Protein AF-A0A5B2YX41-F1 (afdb_monomer_lite)

Secondary structure (DSSP, 8-state):
-EEEEE-TTS-HHHHHHHHHHHHTT-HHHHHHHHH-SS--TT-EEEEE-SS-HHHHHHHHHHHHHH-TT---EEEE-SSSTTEEEEE-TT-GGGGT-EE-TTT--EESSHHHHHHHHHHHTT-

Structure (mmCIF, N/CA/C/O backbone):
data_AF-A0A5B2YX41-F1
#
_entry.id   AF-A0A5B2YX41-F1
#
loop_
_atom_site.group_PDB
_atom_site.id
_atom_site.type_symbol
_atom_site.label_atom_id
_atom_site.label_alt_id
_atom_site.label_comp_id
_atom_site.label_asym_id
_atom_site.label_entity_id
_atom_site.label_seq_id
_atom_site.pdbx_PDB_ins_code
_atom_site.Cartn_x
_atom_site.Cartn_y
_atom_site.Cartn_z
_atom_site.occupancy
_atom_site.B_iso_or_equiv
_atom_site.auth_seq_id
_atom_site.auth_comp_id
_atom_site.auth_asym_id
_atom_site.auth_atom_id
_atom_site.pdbx_PDB_model_num
ATOM 1 N N . MET A 1 1 ? -3.254 -4.143 19.714 1.00 89.75 1 MET A N 1
ATOM 2 C CA . MET A 1 1 ? -2.286 -4.744 18.775 1.00 89.75 1 MET A CA 1
ATOM 3 C C . MET A 1 1 ? -1.720 -3.627 17.928 1.00 89.75 1 MET A C 1
ATOM 5 O O . MET A 1 1 ? -2.478 -2.756 17.537 1.00 89.75 1 MET A O 1
ATOM 9 N N . ARG A 1 2 ? -0.416 -3.629 17.660 1.00 90.56 2 ARG A N 1
ATOM 10 C CA . ARG A 1 2 ? 0.189 -2.589 16.829 1.00 90.56 2 ARG A CA 1
ATOM 11 C C . ARG A 1 2 ? 0.219 -3.047 15.375 1.00 90.56 2 ARG A C 1
ATOM 13 O O . ARG A 1 2 ? 0.780 -4.102 15.095 1.00 90.56 2 ARG A O 1
ATOM 20 N N . VAL A 1 3 ? -0.388 -2.265 14.491 1.00 92.75 3 VAL A N 1
ATOM 21 C CA . VAL A 1 3 ? -0.413 -2.491 13.043 1.00 92.75 3 VAL A CA 1
ATOM 22 C C . VAL A 1 3 ? 0.547 -1.517 12.378 1.00 92.75 3 VAL A C 1
ATOM 24 O O . VAL A 1 3 ? 0.553 -0.331 12.715 1.00 92.75 3 VAL A O 1
ATOM 27 N N . ARG A 1 4 ? 1.362 -2.012 11.448 1.00 94.00 4 ARG A N 1
ATOM 28 C CA . ARG A 1 4 ? 2.245 -1.201 10.609 1.00 94.00 4 ARG A CA 1
ATOM 29 C C . ARG A 1 4 ? 1.593 -1.015 9.241 1.00 94.00 4 ARG A C 1
ATOM 31 O O . ARG A 1 4 ? 1.230 -1.986 8.586 1.00 94.00 4 ARG A O 1
ATOM 38 N N . VAL A 1 5 ? 1.469 0.233 8.811 1.00 93.94 5 VAL A N 1
ATOM 39 C CA . VAL A 1 5 ? 0.968 0.588 7.481 1.00 93.94 5 VAL A CA 1
ATOM 40 C C . VAL A 1 5 ? 2.087 1.308 6.747 1.00 93.94 5 VAL A C 1
ATOM 42 O O . VAL A 1 5 ? 2.485 2.407 7.137 1.00 93.94 5 VAL A O 1
ATOM 45 N N . ASP A 1 6 ? 2.638 0.652 5.733 1.00 93.31 6 ASP A N 1
ATOM 46 C CA . ASP A 1 6 ? 3.714 1.183 4.903 1.00 93.31 6 ASP A CA 1
ATOM 47 C C . ASP A 1 6 ? 3.121 1.828 3.649 1.00 93.31 6 ASP A C 1
ATOM 49 O O . ASP A 1 6 ? 2.597 1.130 2.784 1.00 93.31 6 ASP A O 1
ATOM 53 N N . LEU A 1 7 ? 3.165 3.156 3.563 1.00 92.56 7 LEU A N 1
ATOM 54 C CA . LEU A 1 7 ? 2.640 3.915 2.426 1.00 92.56 7 LEU A CA 1
ATOM 55 C C . LEU A 1 7 ? 3.763 4.475 1.546 1.00 92.56 7 LEU A C 1
ATOM 57 O O . LEU A 1 7 ? 3.538 5.415 0.791 1.00 92.56 7 LEU A O 1
ATOM 61 N N . SER A 1 8 ? 4.968 3.900 1.616 1.00 89.81 8 SER A N 1
ATOM 62 C CA . SER A 1 8 ? 6.122 4.342 0.815 1.00 89.81 8 SER A CA 1
ATOM 63 C C . SER A 1 8 ? 5.902 4.217 -0.699 1.00 89.81 8 SER A C 1
ATOM 65 O O . SER A 1 8 ? 6.583 4.886 -1.470 1.00 89.81 8 SER A O 1
ATOM 67 N N . TYR A 1 9 ? 4.958 3.371 -1.120 1.00 87.56 9 TYR A N 1
ATOM 68 C CA . TYR A 1 9 ? 4.594 3.116 -2.521 1.00 87.56 9 TYR A CA 1
ATOM 69 C C . TYR A 1 9 ? 3.381 3.931 -3.000 1.00 87.56 9 TYR A C 1
ATOM 71 O O . TYR A 1 9 ? 2.924 3.773 -4.133 1.00 87.56 9 TYR A O 1
ATOM 79 N N . VAL A 1 10 ? 2.837 4.783 -2.129 1.00 89.50 10 VAL A N 1
ATOM 80 C CA . VAL A 1 10 ? 1.640 5.587 -2.389 1.00 89.50 10 VAL A CA 1
ATOM 81 C C . VAL A 1 10 ? 2.053 7.011 -2.719 1.00 89.50 10 VAL A C 1
ATOM 83 O O . VAL A 1 10 ? 2.936 7.583 -2.075 1.00 89.50 10 VAL A O 1
ATOM 86 N N . ASP A 1 11 ? 1.382 7.614 -3.699 1.00 88.50 11 ASP A N 1
ATOM 87 C CA . ASP A 1 11 ? 1.633 9.008 -4.043 1.00 88.50 11 ASP A CA 1
ATOM 88 C C . ASP A 1 11 ? 1.320 9.913 -2.841 1.00 88.50 11 ASP A C 1
ATOM 90 O O . ASP A 1 11 ? 0.301 9.761 -2.169 1.00 88.50 11 ASP A O 1
ATOM 94 N N . TYR A 1 12 ? 2.179 10.900 -2.572 1.00 86.06 12 TYR A N 1
ATOM 95 C CA . TYR A 1 12 ? 2.086 11.741 -1.367 1.00 86.06 12 TYR A CA 1
ATOM 96 C C . TYR A 1 12 ? 0.700 12.379 -1.156 1.00 86.06 12 TYR A C 1
ATOM 98 O O . TYR A 1 12 ? 0.219 12.482 -0.027 1.00 86.06 12 TYR A O 1
ATOM 106 N N . ASN A 1 13 ? 0.047 12.802 -2.243 1.00 86.50 13 ASN A N 1
ATOM 107 C CA . ASN A 1 13 ? -1.294 13.390 -2.188 1.00 86.50 13 ASN A CA 1
ATOM 108 C C . ASN A 1 13 ? -2.354 12.357 -1.772 1.00 86.50 13 ASN A C 1
ATOM 110 O O . ASN A 1 13 ? -3.246 12.673 -0.983 1.00 86.50 13 ASN A O 1
ATOM 114 N N . ASP A 1 14 ? -2.213 11.123 -2.249 1.00 90.81 14 ASP A N 1
ATOM 115 C CA . ASP A 1 14 ? -3.142 10.030 -1.976 1.00 90.81 14 ASP A CA 1
ATOM 116 C C . ASP A 1 14 ? -2.961 9.495 -0.553 1.00 90.81 14 ASP A C 1
ATOM 118 O O . ASP A 1 14 ? -3.934 9.071 0.067 1.00 90.81 14 ASP A O 1
ATOM 122 N N . VAL A 1 15 ? -1.754 9.599 0.023 1.00 91.19 15 VAL A N 1
ATOM 123 C CA . VAL A 1 15 ? -1.520 9.294 1.446 1.00 91.19 15 VAL A CA 1
ATOM 124 C C . VAL A 1 15 ? -2.412 10.152 2.336 1.00 91.19 15 VAL A C 1
ATOM 126 O O . VAL A 1 15 ? -3.059 9.635 3.247 1.00 91.19 15 VAL A O 1
ATOM 129 N N . PHE A 1 16 ? -2.467 11.463 2.087 1.00 87.75 16 PHE A N 1
ATOM 130 C CA . PHE A 1 16 ? -3.288 12.354 2.905 1.00 87.75 16 PHE A CA 1
ATOM 131 C C . PHE A 1 16 ? -4.776 12.023 2.765 1.00 87.75 16 PHE A C 1
ATOM 133 O O . PHE A 1 16 ? -5.490 11.946 3.766 1.00 87.75 16 PHE A O 1
ATOM 140 N N . GLN A 1 17 ? -5.228 11.779 1.534 1.00 89.56 17 GLN A N 1
ATOM 141 C CA . GLN A 1 17 ? -6.608 11.393 1.272 1.00 89.56 17 GLN A CA 1
ATOM 142 C C . GLN A 1 17 ? -6.971 10.073 1.963 1.00 89.56 17 GLN A C 1
ATOM 144 O O . GLN A 1 17 ? -7.990 10.003 2.646 1.00 89.56 17 GLN A O 1
ATOM 149 N N . PHE A 1 18 ? -6.115 9.056 1.854 1.00 91.88 18 PHE A N 1
ATOM 150 C CA . PHE A 1 18 ? -6.297 7.773 2.524 1.00 91.88 18 PHE A CA 1
ATOM 151 C C . PHE A 1 18 ? -6.428 7.935 4.041 1.00 91.88 18 PHE A C 1
ATOM 153 O O . PHE A 1 18 ? -7.356 7.390 4.637 1.00 91.88 18 PHE A O 1
ATOM 160 N N . LEU A 1 19 ? -5.545 8.715 4.672 1.00 90.25 19 LEU A N 1
ATOM 161 C CA . LEU A 1 19 ? -5.587 8.924 6.120 1.00 90.25 19 LEU A CA 1
ATOM 162 C C . LEU A 1 19 ? -6.842 9.701 6.562 1.00 90.25 19 LEU A C 1
ATOM 164 O O . LEU A 1 19 ? -7.421 9.371 7.598 1.00 90.25 19 LEU A O 1
ATOM 168 N N . GLU A 1 20 ? -7.303 10.698 5.799 1.00 87.88 20 GLU A N 1
ATOM 169 C CA . GLU A 1 20 ? -8.574 11.384 6.092 1.00 87.88 20 GLU A CA 1
ATOM 170 C C . GLU A 1 20 ? -9.786 10.454 5.920 1.00 87.88 20 GLU A C 1
ATOM 172 O O . GLU A 1 20 ? -10.689 10.473 6.758 1.00 87.88 20 GLU A O 1
ATOM 177 N N . SER A 1 21 ? -9.792 9.584 4.907 1.00 88.69 21 SER A N 1
ATOM 178 C CA . SER A 1 21 ? -10.838 8.566 4.741 1.00 88.69 21 SER A CA 1
ATOM 179 C C . SER A 1 21 ? -10.823 7.557 5.898 1.00 88.69 21 SER A C 1
ATOM 181 O O . SER A 1 21 ? -11.871 7.229 6.458 1.00 88.69 21 SER A O 1
ATOM 183 N N . LEU A 1 22 ? -9.633 7.142 6.346 1.00 88.06 22 LEU A N 1
ATOM 184 C CA . LEU A 1 22 ? -9.448 6.193 7.445 1.00 88.06 22 LEU A CA 1
ATOM 185 C C . LEU A 1 22 ? -9.853 6.780 8.808 1.00 88.06 22 LEU A C 1
ATOM 187 O O . LEU A 1 22 ? -10.397 6.077 9.656 1.00 88.06 22 LEU A O 1
ATOM 191 N N . LYS A 1 23 ? -9.672 8.086 9.025 1.00 85.31 23 LYS A N 1
ATOM 192 C CA . LYS A 1 23 ? -10.078 8.791 10.257 1.00 85.31 23 LYS A CA 1
ATOM 193 C C . LYS A 1 23 ? -11.554 8.627 10.611 1.00 85.31 23 LYS A C 1
ATOM 195 O O . LYS A 1 23 ? -11.898 8.682 11.792 1.00 85.31 23 LYS A O 1
ATOM 200 N N 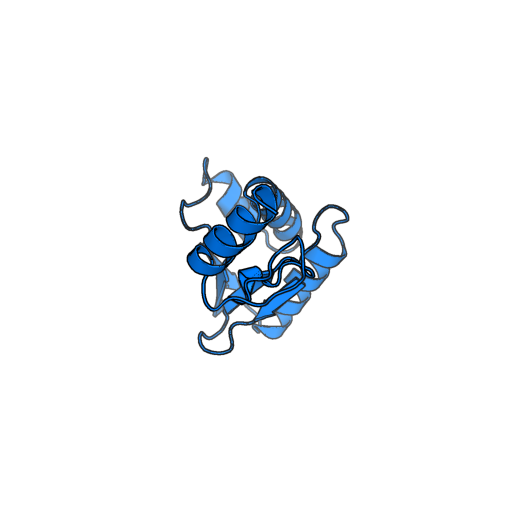. HIS A 1 24 ? -12.424 8.429 9.622 1.00 77.44 24 HIS A N 1
ATOM 201 C CA . HIS A 1 24 ? -13.840 8.159 9.871 1.00 77.44 24 HIS A CA 1
ATOM 202 C C . HIS A 1 24 ? -14.074 6.830 10.593 1.00 77.44 24 HIS A C 1
ATOM 204 O O . HIS A 1 24 ? -15.002 6.732 11.395 1.00 77.44 24 HIS A O 1
ATOM 210 N N . GLU A 1 25 ? -13.235 5.831 10.328 1.00 77.75 25 GLU A N 1
ATOM 211 C CA . GLU A 1 25 ? -13.306 4.515 10.964 1.00 77.75 25 GLU A CA 1
ATOM 212 C C . GLU A 1 25 ? -12.376 4.420 12.189 1.00 77.75 25 GLU A C 1
ATOM 214 O O . GLU A 1 25 ? -12.652 3.658 13.114 1.00 77.75 25 GLU A O 1
ATOM 219 N N . PHE A 1 26 ? -11.332 5.257 12.249 1.00 82.56 26 PHE A N 1
ATOM 220 C CA . PHE A 1 26 ? -10.291 5.232 13.277 1.00 82.56 26 PHE A CA 1
ATOM 221 C C . PHE A 1 26 ? -9.992 6.647 13.816 1.00 82.56 26 PHE A C 1
ATOM 223 O O . PHE A 1 26 ? -9.134 7.354 13.279 1.00 82.56 26 PHE A O 1
ATOM 230 N N . PRO A 1 27 ? -10.644 7.085 14.910 1.00 78.25 27 PRO A N 1
ATOM 231 C CA . PRO A 1 27 ? -10.487 8.442 15.454 1.00 78.25 27 PRO A CA 1
ATOM 232 C C . PRO A 1 27 ? -9.040 8.835 15.801 1.00 78.25 27 PRO A C 1
ATOM 234 O O . PRO A 1 27 ? -8.659 10.000 15.678 1.00 78.25 27 PRO A O 1
ATOM 237 N N . GLU A 1 28 ? -8.219 7.859 16.188 1.00 76.38 28 GLU A N 1
ATOM 238 C CA . GLU A 1 28 ? -6.783 8.002 16.458 1.00 76.38 28 GLU A CA 1
ATOM 239 C C . GLU A 1 28 ? -5.969 8.488 15.247 1.00 76.38 28 GLU A C 1
ATOM 241 O O . GLU A 1 28 ? -5.018 9.254 15.415 1.00 76.38 28 GLU A O 1
ATOM 246 N N . VAL A 1 29 ? -6.386 8.142 14.022 1.00 79.25 29 VAL A N 1
ATOM 247 C CA . VAL A 1 29 ? -5.802 8.684 12.782 1.00 79.25 29 VAL A CA 1
ATOM 248 C C . VAL A 1 29 ? -6.053 10.189 12.709 1.00 79.25 29 VAL A C 1
ATOM 250 O O . VAL A 1 29 ? -5.158 10.962 12.375 1.00 79.25 29 VAL A O 1
ATOM 253 N N . GLY A 1 30 ? -7.251 10.634 13.094 1.00 75.31 30 GLY A N 1
ATOM 254 C CA . GLY A 1 30 ? -7.585 12.054 13.154 1.00 75.31 30 GLY A CA 1
ATOM 255 C C . GLY A 1 30 ? -6.743 12.817 14.169 1.00 75.31 30 GLY A C 1
ATOM 256 O O . GLY A 1 30 ? -6.294 13.927 13.890 1.00 75.31 30 GLY A O 1
ATOM 257 N N . GLU A 1 31 ? -6.481 12.228 15.335 1.00 76.25 31 GLU A N 1
ATOM 258 C CA . GLU A 1 31 ? -5.571 12.829 16.312 1.00 76.25 31 GLU A CA 1
ATOM 259 C C . GLU A 1 31 ? -4.131 12.907 15.802 1.00 76.25 31 GLU A C 1
ATOM 261 O O . GLU A 1 31 ? -3.438 13.885 16.093 1.00 76.25 31 GLU A O 1
ATOM 266 N N . TYR A 1 32 ? -3.680 11.901 15.052 1.00 74.38 32 TYR A N 1
ATOM 267 C CA . TYR A 1 32 ? -2.371 11.903 14.411 1.00 74.3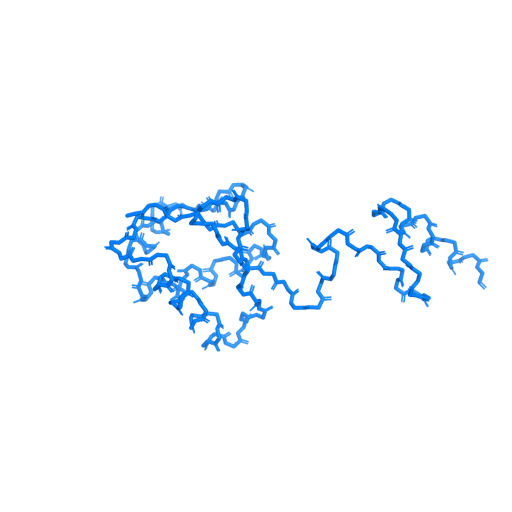8 32 TYR A CA 1
ATOM 268 C C . TYR A 1 32 ? -2.261 13.028 13.370 1.00 74.38 32 TYR A C 1
ATOM 270 O O . TYR A 1 32 ? -1.351 13.854 13.4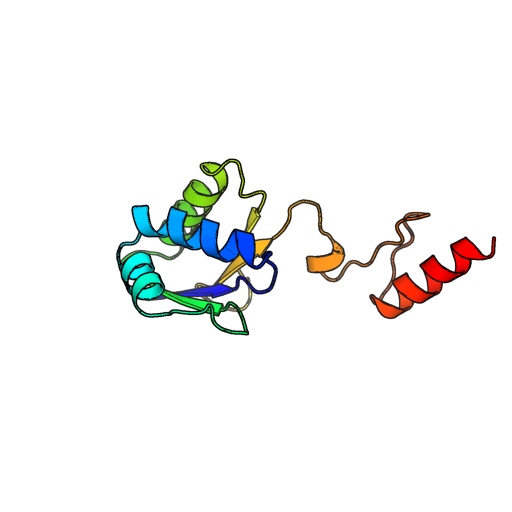68 1.00 74.38 32 TYR A O 1
ATOM 278 N N . LEU A 1 33 ? -3.223 13.120 12.443 1.00 77.31 33 LEU A N 1
ATOM 279 C CA . LEU A 1 33 ? -3.267 14.150 11.397 1.00 77.31 33 LEU A CA 1
ATOM 280 C C . LEU A 1 33 ? -3.341 15.568 11.979 1.00 77.31 33 LEU A C 1
ATOM 282 O O . LEU A 1 33 ? -2.704 16.485 11.476 1.00 77.31 33 LEU A O 1
ATOM 286 N N . ASN A 1 34 ? -4.060 15.751 13.089 1.00 75.69 34 ASN A N 1
ATOM 287 C CA . ASN A 1 34 ? -4.146 17.050 13.760 1.00 75.69 34 ASN A CA 1
ATOM 288 C C . ASN A 1 34 ? -2.840 17.453 14.469 1.00 75.69 34 ASN A C 1
ATOM 290 O O . ASN A 1 34 ? -2.561 18.644 14.626 1.00 75.69 34 ASN A O 1
ATOM 294 N N . ARG A 1 35 ? -2.053 16.480 14.949 1.00 76.19 35 ARG A N 1
ATOM 295 C CA . ARG A 1 35 ? -0.785 16.727 15.658 1.00 76.19 35 ARG A CA 1
ATOM 296 C C . ARG A 1 35 ? 0.391 16.914 14.703 1.00 76.19 35 ARG A C 1
ATOM 298 O O . ARG A 1 35 ? 1.305 17.682 15.008 1.00 76.19 35 ARG A O 1
ATOM 305 N N . GLN A 1 36 ? 0.388 16.211 13.577 1.00 69.19 36 GLN A N 1
ATOM 306 C CA . GLN A 1 36 ? 1.462 16.240 12.592 1.00 69.19 36 GLN A CA 1
ATOM 307 C C . GLN A 1 36 ? 1.150 17.273 11.508 1.00 69.19 36 GLN A C 1
ATOM 309 O O . GLN A 1 36 ? 0.267 17.081 10.685 1.00 69.19 36 GLN A O 1
ATOM 314 N N . LYS A 1 37 ? 1.906 18.379 11.483 1.00 66.75 37 LYS A N 1
ATOM 315 C CA . LYS A 1 37 ? 1.785 19.377 10.403 1.00 66.75 37 LYS A CA 1
ATOM 316 C C . LYS A 1 37 ? 2.255 18.850 9.044 1.00 66.75 37 LYS A C 1
ATOM 318 O O . LYS A 1 37 ? 1.831 19.387 8.030 1.00 66.75 37 LYS A O 1
ATOM 323 N N . ASN A 1 38 ? 3.131 17.845 9.048 1.00 74.94 38 ASN A N 1
ATOM 324 C CA . ASN A 1 38 ? 3.733 17.230 7.870 1.00 74.94 38 ASN A CA 1
ATOM 325 C C . ASN A 1 38 ? 3.701 15.707 8.028 1.00 74.94 38 ASN A C 1
ATOM 327 O O . ASN A 1 38 ? 3.841 15.216 9.147 1.00 74.94 38 ASN A O 1
ATOM 331 N N . LEU A 1 39 ? 3.578 14.981 6.918 1.00 79.62 39 LEU A N 1
ATOM 332 C CA . LEU A 1 39 ? 3.745 13.527 6.893 1.00 79.62 39 LEU A CA 1
ATOM 333 C C . LEU A 1 39 ? 5.213 13.132 7.171 1.00 79.62 39 LEU A C 1
ATOM 335 O O . LEU A 1 39 ? 6.123 13.910 6.864 1.00 79.62 39 LEU A O 1
ATOM 339 N N . PRO A 1 40 ? 5.462 11.941 7.745 1.00 79.56 40 PRO A N 1
ATOM 340 C CA . PRO A 1 40 ? 6.808 11.430 7.967 1.00 79.56 40 PRO A CA 1
ATOM 341 C C . PRO A 1 40 ? 7.501 11.158 6.628 1.00 79.56 40 PRO A C 1
ATOM 343 O O . PRO A 1 40 ? 6.859 10.722 5.677 1.00 79.56 40 PRO A O 1
ATOM 346 N N . GLU A 1 41 ? 8.819 11.368 6.561 1.00 80.00 41 GLU A N 1
ATOM 347 C CA . GLU A 1 41 ? 9.594 11.211 5.316 1.00 80.00 41 GLU A CA 1
ATOM 348 C C . GLU A 1 41 ? 9.500 9.803 4.719 1.00 80.00 41 GLU A C 1
ATOM 350 O O . GLU A 1 41 ? 9.495 9.648 3.504 1.00 80.00 41 GLU A O 1
ATOM 355 N N . ASN A 1 42 ? 9.405 8.778 5.568 1.00 84.44 42 ASN A N 1
ATOM 356 C CA . ASN A 1 42 ? 9.320 7.386 5.142 1.00 84.44 42 ASN A CA 1
ATOM 357 C C . ASN A 1 42 ? 7.883 6.882 4.957 1.00 84.44 42 ASN A C 1
ATOM 359 O O . ASN A 1 42 ? 7.723 5.708 4.671 1.00 84.44 42 ASN A 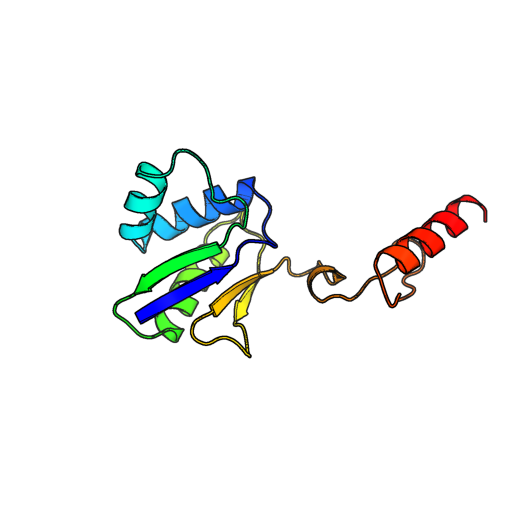O 1
ATOM 363 N N . LEU A 1 43 ? 6.854 7.711 5.183 1.00 90.69 43 LEU A N 1
ATOM 364 C CA . LEU A 1 43 ? 5.439 7.342 5.008 1.00 90.69 43 LEU A CA 1
ATOM 365 C C . LEU A 1 43 ? 5.028 6.022 5.702 1.00 90.69 43 LEU A C 1
ATOM 367 O O . LEU A 1 43 ? 4.103 5.336 5.269 1.00 90.69 43 LEU A O 1
ATOM 371 N N . VAL A 1 44 ? 5.686 5.676 6.815 1.00 91.12 44 VAL A N 1
ATOM 372 C CA . VAL A 1 44 ? 5.344 4.508 7.639 1.00 91.12 44 VAL A CA 1
ATOM 373 C C . VAL A 1 44 ? 4.554 4.954 8.864 1.00 91.12 44 VAL A C 1
ATOM 375 O O . VAL A 1 44 ? 5.028 5.759 9.672 1.00 91.12 44 VAL A O 1
ATOM 378 N N . PHE A 1 45 ? 3.378 4.361 9.047 1.00 89.94 45 PHE A N 1
ATOM 379 C CA . PHE A 1 45 ? 2.457 4.665 10.137 1.00 89.94 45 PHE A CA 1
ATOM 380 C C . PHE A 1 45 ? 2.264 3.454 11.043 1.00 89.94 45 PHE A C 1
ATOM 382 O O . PHE A 1 45 ? 2.357 2.301 10.617 1.00 89.94 45 PHE A O 1
ATOM 389 N N . TYR A 1 46 ? 1.992 3.729 12.316 1.00 89.12 46 TYR A N 1
ATOM 390 C CA . TYR A 1 46 ? 1.704 2.709 13.313 1.00 89.12 46 TYR A CA 1
ATOM 391 C C . TYR A 1 46 ? 0.388 3.027 14.008 1.00 89.12 46 TYR A C 1
ATOM 393 O O . TYR A 1 46 ? 0.233 4.130 14.533 1.00 89.12 46 TYR A O 1
ATOM 401 N N . PHE A 1 47 ? -0.508 2.046 14.049 1.00 87.12 47 PHE A N 1
ATOM 402 C CA . PHE A 1 47 ? -1.832 2.167 14.655 1.00 87.12 47 PHE A CA 1
ATOM 403 C C . PHE A 1 47 ? -1.993 1.156 15.785 1.00 87.12 47 PHE A C 1
ATOM 405 O O . PHE A 1 47 ? -1.633 -0.013 15.631 1.00 87.12 47 PHE A O 1
ATOM 412 N N . ASP A 1 48 ? -2.521 1.605 16.921 1.00 87.12 48 ASP A N 1
ATOM 413 C CA . ASP A 1 48 ? -2.837 0.738 18.051 1.00 87.12 48 ASP A CA 1
ATOM 414 C C . ASP A 1 48 ? -4.293 0.280 17.936 1.00 87.12 48 ASP A C 1
ATOM 416 O O . ASP A 1 48 ? -5.217 0.932 18.402 1.00 87.12 48 ASP A O 1
ATOM 420 N N . PHE A 1 49 ? -4.497 -0.888 17.336 1.00 86.19 49 PHE A N 1
ATOM 421 C CA . PHE A 1 49 ? -5.819 -1.435 17.074 1.00 86.19 49 PHE A CA 1
ATOM 422 C C . PHE A 1 49 ? -6.239 -2.473 18.119 1.00 86.19 49 PHE A C 1
ATOM 424 O O . PHE A 1 49 ? -5.482 -3.389 18.447 1.00 86.19 49 PHE A O 1
ATOM 431 N N . ASN A 1 50 ? -7.452 -2.354 18.659 1.00 87.44 50 ASN A N 1
ATOM 432 C CA . ASN A 1 50 ? -7.927 -3.205 19.760 1.00 87.44 50 ASN A CA 1
ATOM 433 C C . ASN A 1 50 ? -8.548 -4.543 19.321 1.00 87.44 50 ASN A C 1
ATOM 435 O O . ASN A 1 50 ? -8.928 -5.334 20.182 1.00 87.44 50 ASN A O 1
ATOM 439 N N . ASP A 1 51 ? -8.618 -4.809 18.018 1.00 89.38 51 ASP A N 1
ATOM 440 C CA . ASP A 1 51 ? -9.135 -6.058 17.449 1.00 89.38 51 ASP A CA 1
ATOM 441 C C . ASP A 1 51 ? -8.038 -6.798 16.652 1.00 89.38 51 ASP A C 1
ATOM 443 O O . ASP A 1 51 ? -6.848 -6.473 16.730 1.00 89.38 51 ASP A O 1
ATOM 447 N N . SER A 1 52 ? -8.423 -7.835 15.914 1.00 92.44 52 SER A N 1
ATOM 448 C CA . SER A 1 52 ? -7.543 -8.650 15.086 1.00 92.44 52 SER A CA 1
ATOM 449 C C . SER A 1 52 ? -7.046 -7.910 13.842 1.00 92.44 52 SER A C 1
ATOM 451 O O . SER A 1 52 ? -7.701 -7.014 13.309 1.00 92.44 52 SER A O 1
ATOM 453 N N . PHE A 1 53 ? -5.893 -8.339 13.327 1.00 93.50 53 PHE A N 1
ATOM 454 C CA . PHE A 1 53 ? -5.332 -7.788 12.094 1.00 93.50 53 PHE A CA 1
ATOM 455 C C . PHE A 1 53 ? -6.257 -7.978 10.887 1.00 93.50 53 PHE A C 1
ATOM 457 O O . PHE A 1 53 ? -6.366 -7.079 10.064 1.00 93.50 53 PHE A O 1
ATOM 464 N N . SER A 1 54 ? -6.982 -9.099 10.817 1.00 93.69 54 SER A N 1
ATOM 465 C CA . SER A 1 54 ? -7.944 -9.346 9.736 1.00 93.69 54 SER A CA 1
ATOM 466 C C . SER A 1 54 ? -9.098 -8.342 9.745 1.00 93.69 54 SER A C 1
ATOM 468 O O . SER A 1 54 ? -9.537 -7.916 8.680 1.00 93.69 54 SER A O 1
ATOM 470 N N . GLU A 1 55 ? -9.575 -7.922 10.921 1.00 93.44 55 GLU A N 1
ATOM 471 C CA . GLU A 1 55 ? -10.578 -6.854 10.997 1.00 93.44 55 GLU A CA 1
ATOM 472 C C . GLU A 1 55 ? -9.988 -5.509 10.559 1.00 93.44 55 GLU A C 1
ATOM 474 O O . GLU A 1 55 ? -10.614 -4.802 9.771 1.00 93.44 55 GLU A O 1
ATOM 479 N N . PHE A 1 56 ? -8.753 -5.188 10.962 1.00 92.56 56 PHE A N 1
ATOM 480 C CA . PHE A 1 56 ? -8.072 -3.981 10.479 1.00 92.56 56 PHE A CA 1
ATOM 481 C C . PHE A 1 56 ? -7.928 -3.978 8.950 1.00 92.56 56 PHE A C 1
ATOM 483 O O . PHE A 1 56 ? -8.268 -2.997 8.292 1.00 92.56 56 PHE A O 1
ATOM 490 N N . GLU A 1 57 ? -7.478 -5.092 8.370 1.00 95.12 57 GLU A N 1
ATOM 491 C CA . GLU A 1 57 ? -7.350 -5.262 6.923 1.00 95.12 57 GLU A CA 1
ATOM 492 C C . GLU A 1 57 ? -8.693 -5.039 6.212 1.00 95.12 57 GLU A C 1
ATOM 494 O O . GLU A 1 57 ? -8.747 -4.321 5.214 1.00 95.12 57 GLU A O 1
ATOM 499 N N . LYS A 1 58 ? -9.796 -5.594 6.738 1.00 94.44 58 LYS A N 1
ATOM 500 C CA . LYS A 1 58 ? -11.144 -5.386 6.180 1.00 94.44 58 LYS A CA 1
ATOM 501 C C . LYS A 1 58 ? -11.553 -3.917 6.185 1.00 94.44 58 LYS A C 1
ATOM 503 O O . LYS A 1 58 ? -12.117 -3.451 5.196 1.00 94.44 58 LYS A O 1
ATOM 508 N N . HIS A 1 59 ? -11.275 -3.197 7.269 1.00 92.75 59 HIS A N 1
ATOM 509 C CA . HIS A 1 59 ? -11.557 -1.766 7.367 1.00 92.75 59 HIS A CA 1
ATOM 510 C C . HIS A 1 59 ? -10.757 -0.951 6.346 1.00 92.75 59 HIS A C 1
ATOM 512 O O . HIS A 1 59 ? -11.316 -0.105 5.645 1.00 92.75 59 HIS A O 1
ATOM 518 N N . VAL A 1 60 ? -9.464 -1.251 6.196 1.00 94.19 60 VAL A N 1
ATOM 519 C CA . VAL A 1 60 ? -8.605 -0.592 5.203 1.00 94.19 60 VAL A CA 1
ATOM 520 C C . VAL A 1 60 ? -9.090 -0.886 3.785 1.00 94.19 60 VAL A C 1
ATOM 522 O O . VAL A 1 60 ? -9.284 0.052 3.017 1.00 94.19 60 VAL A O 1
ATOM 525 N N . ARG A 1 61 ? -9.373 -2.154 3.451 1.00 95.38 61 ARG A N 1
ATOM 526 C CA . ARG A 1 61 ? -9.924 -2.545 2.139 1.00 95.38 61 ARG A CA 1
ATOM 527 C C . ARG A 1 61 ? -11.207 -1.793 1.828 1.00 95.38 61 ARG A C 1
ATOM 529 O O . ARG A 1 61 ? -11.304 -1.142 0.799 1.00 95.38 61 ARG A O 1
ATOM 536 N N . LYS A 1 62 ? -12.154 -1.800 2.764 1.00 93.81 62 LYS A N 1
ATOM 537 C CA . LYS A 1 62 ? -13.415 -1.072 2.621 1.00 93.81 62 LYS A CA 1
ATOM 538 C C . LYS A 1 62 ? -13.196 0.429 2.412 1.00 93.81 62 LYS A C 1
ATOM 540 O O . LYS A 1 62 ? -13.898 1.024 1.601 1.00 93.81 62 LYS A O 1
ATOM 545 N N . THR A 1 63 ? -12.251 1.032 3.134 1.00 92.25 63 THR A N 1
ATOM 546 C CA . THR A 1 63 ? -11.910 2.456 2.998 1.00 92.25 63 THR A CA 1
ATOM 547 C C . THR A 1 63 ? -11.419 2.756 1.584 1.00 92.25 63 THR A C 1
ATOM 549 O O . THR A 1 63 ? -11.975 3.638 0.933 1.00 92.25 63 THR A O 1
ATOM 552 N N . VAL A 1 64 ? -10.451 1.978 1.093 1.00 92.81 64 VAL A N 1
ATOM 553 C CA . VAL A 1 64 ? -9.893 2.116 -0.259 1.00 92.81 64 VAL A CA 1
ATOM 554 C C . VAL A 1 64 ? -10.969 1.887 -1.325 1.00 92.81 64 VAL A C 1
ATOM 556 O O . VAL A 1 64 ? -11.180 2.757 -2.161 1.00 92.81 64 VAL A O 1
ATOM 559 N N . ASP A 1 65 ? -11.740 0.801 -1.229 1.00 91.94 65 ASP A N 1
ATOM 560 C CA . ASP A 1 65 ? -12.800 0.460 -2.192 1.00 91.94 65 ASP A CA 1
ATOM 561 C C . ASP A 1 65 ? -13.936 1.500 -2.237 1.00 91.94 65 ASP A C 1
ATOM 563 O O . ASP A 1 65 ? -14.623 1.660 -3.250 1.00 91.94 65 ASP A O 1
ATOM 567 N N . SER A 1 66 ? -14.190 2.187 -1.118 1.00 90.38 66 SER A N 1
ATOM 568 C CA . SER A 1 66 ? -15.255 3.189 -1.015 1.00 90.38 66 SER A CA 1
ATOM 569 C C . SER A 1 66 ? -14.869 4.557 -1.579 1.00 90.38 66 SER A C 1
ATOM 571 O O . SER A 1 66 ? -15.753 5.340 -1.947 1.00 90.38 66 SER A O 1
ATOM 573 N N . ASP A 1 67 ? -13.570 4.848 -1.658 1.00 88.81 67 ASP A N 1
ATOM 574 C CA . ASP A 1 67 ? -13.050 6.129 -2.110 1.00 88.81 67 ASP A CA 1
ATOM 575 C C . ASP A 1 67 ? -12.688 6.070 -3.597 1.00 88.81 67 ASP A C 1
ATOM 577 O O . ASP A 1 67 ? -11.703 5.470 -4.014 1.00 88.81 67 ASP A O 1
ATOM 581 N N . LYS A 1 68 ? -13.482 6.759 -4.419 1.00 86.31 68 LYS A N 1
ATOM 582 C CA . LYS A 1 68 ? -13.326 6.741 -5.879 1.00 86.31 68 LYS A CA 1
ATOM 583 C C . LYS A 1 68 ? -12.016 7.334 -6.388 1.00 86.31 68 LYS A C 1
ATOM 585 O O . LYS A 1 68 ? -11.735 7.116 -7.562 1.00 86.31 68 LYS A O 1
ATOM 590 N N . ASN A 1 69 ? -11.276 8.099 -5.581 1.00 87.06 69 ASN A N 1
ATOM 591 C CA . ASN A 1 69 ? -9.977 8.623 -6.015 1.00 87.06 69 ASN A CA 1
ATOM 592 C C . ASN A 1 69 ? -8.799 7.780 -5.504 1.00 87.06 69 ASN A C 1
ATOM 594 O O . ASN A 1 69 ? -7.666 8.064 -5.872 1.00 87.06 69 ASN A O 1
ATOM 598 N N . LEU A 1 70 ? -9.043 6.749 -4.687 1.00 89.00 70 LEU A N 1
ATOM 599 C CA . LEU A 1 70 ? -8.008 5.806 -4.273 1.00 89.00 70 LEU A CA 1
ATOM 600 C C . LEU A 1 70 ? -8.037 4.591 -5.203 1.00 89.00 70 LEU A C 1
ATOM 602 O O . LEU A 1 70 ? -8.927 3.749 -5.141 1.00 89.00 70 LEU A O 1
ATOM 606 N N . HIS A 1 71 ? -7.042 4.500 -6.081 1.00 90.06 71 HIS A N 1
ATOM 607 C CA . HIS A 1 71 ? -6.878 3.388 -7.018 1.00 90.06 71 HIS A CA 1
ATOM 608 C C . HIS A 1 71 ? -5.720 2.488 -6.581 1.00 90.06 71 HIS A C 1
ATOM 610 O O . HIS A 1 71 ? -4.679 2.434 -7.234 1.00 90.06 71 HIS A O 1
ATOM 616 N N . TYR A 1 72 ? -5.905 1.813 -5.447 1.00 92.94 72 TYR A N 1
ATOM 617 C CA . TYR A 1 72 ? -4.892 0.960 -4.831 1.00 92.94 72 TYR A CA 1
ATOM 618 C C . TYR A 1 72 ? -5.481 -0.384 -4.401 1.00 92.94 72 TYR A C 1
ATOM 620 O O . TYR A 1 72 ? -6.652 -0.471 -4.042 1.00 92.94 72 TYR A O 1
ATOM 628 N N . ASP A 1 73 ? -4.640 -1.410 -4.363 1.00 92.25 73 ASP A N 1
ATOM 629 C CA . ASP A 1 73 ? -4.919 -2.695 -3.736 1.00 92.25 73 ASP A CA 1
ATOM 630 C C . ASP A 1 73 ? -4.247 -2.781 -2.365 1.00 92.25 73 ASP A C 1
ATOM 632 O O . ASP A 1 73 ? -3.108 -2.351 -2.173 1.00 92.25 73 ASP A O 1
ATOM 636 N N . VAL A 1 74 ? -4.934 -3.394 -1.401 1.00 94.31 74 VAL A N 1
ATOM 637 C CA . VAL A 1 74 ? -4.361 -3.677 -0.079 1.00 94.31 74 VAL A CA 1
ATOM 638 C C . VAL A 1 74 ? -3.559 -4.974 -0.136 1.00 94.31 74 VAL A C 1
ATOM 640 O O . VAL A 1 74 ? -4.120 -6.052 -0.376 1.00 94.31 74 VAL A O 1
ATOM 643 N N . ALA A 1 75 ? -2.263 -4.879 0.150 1.00 93.06 75 ALA A N 1
ATOM 644 C CA . ALA A 1 75 ? -1.347 -6.011 0.227 1.00 93.06 75 ALA A CA 1
ATOM 645 C C . ALA A 1 75 ? -0.848 -6.207 1.663 1.00 93.06 75 ALA A C 1
ATOM 647 O O . ALA A 1 75 ? -0.531 -5.248 2.361 1.00 93.06 75 ALA A O 1
ATOM 648 N N . VAL A 1 76 ? -0.773 -7.461 2.102 1.00 93.94 76 VAL A N 1
ATOM 649 C CA . VAL A 1 76 ? -0.269 -7.842 3.428 1.00 93.94 76 VAL A CA 1
ATOM 650 C C . VAL A 1 76 ? 1.161 -8.348 3.285 1.00 93.94 76 VAL A C 1
ATOM 652 O O . VAL A 1 76 ? 1.455 -9.135 2.382 1.00 93.94 76 VAL A O 1
ATOM 655 N N . ASP A 1 77 ? 2.044 -7.916 4.181 1.00 90.19 77 ASP A N 1
ATOM 656 C CA . ASP A 1 77 ? 3.410 -8.428 4.231 1.00 90.19 77 ASP A CA 1
ATOM 657 C C . ASP A 1 77 ? 3.405 -9.871 4.762 1.00 90.19 77 ASP A C 1
ATOM 659 O O . ASP A 1 77 ? 2.807 -10.183 5.789 1.00 90.19 77 ASP A O 1
ATOM 663 N N . SER A 1 78 ? 4.066 -10.772 4.037 1.00 86.75 78 SER A N 1
ATOM 664 C CA . SER A 1 78 ? 4.163 -12.191 4.408 1.00 86.75 78 SER A CA 1
ATOM 665 C C . SER A 1 78 ? 5.326 -12.505 5.355 1.00 86.75 78 SER A C 1
ATOM 667 O O . SER A 1 78 ? 5.431 -13.635 5.835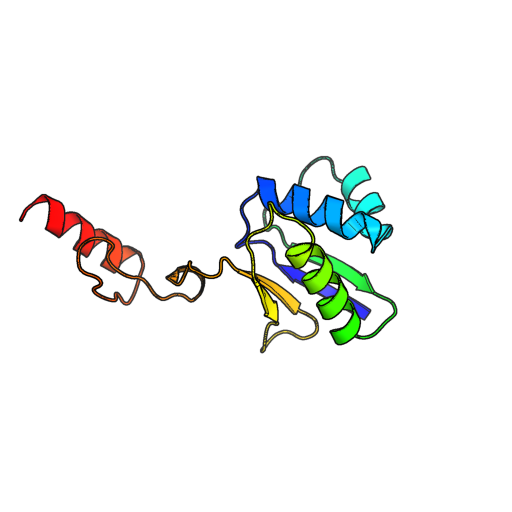 1.00 86.75 78 SER A O 1
ATOM 669 N N . LYS A 1 79 ? 6.220 -11.540 5.594 1.00 88.50 79 LYS A N 1
ATOM 670 C CA . LYS A 1 79 ? 7.416 -11.665 6.438 1.00 88.50 79 LYS A CA 1
ATOM 671 C C . LYS A 1 79 ? 7.282 -10.900 7.748 1.00 88.50 79 LYS A C 1
ATOM 673 O O . LYS A 1 79 ? 7.769 -11.384 8.765 1.00 88.50 79 LYS A O 1
ATOM 678 N N . GLU A 1 80 ? 6.654 -9.729 7.712 1.00 89.94 80 GLU A N 1
ATOM 679 C CA . GLU A 1 80 ? 6.460 -8.871 8.882 1.00 89.94 80 GLU A CA 1
ATOM 680 C C . GLU A 1 80 ? 5.016 -8.965 9.395 1.00 89.94 80 GLU A C 1
ATOM 682 O O . GLU A 1 80 ? 4.064 -8.616 8.696 1.00 89.94 80 GLU A O 1
ATOM 687 N N . ASP A 1 81 ? 4.845 -9.404 10.643 1.00 91.81 81 ASP A N 1
ATOM 688 C CA . ASP A 1 81 ? 3.523 -9.542 11.260 1.00 91.81 81 ASP A CA 1
ATOM 689 C C . ASP A 1 81 ? 2.770 -8.202 11.314 1.00 91.81 81 ASP A C 1
ATOM 691 O O . ASP A 1 81 ? 3.347 -7.137 11.552 1.00 91.81 81 ASP A O 1
ATOM 695 N N . ASN A 1 82 ? 1.443 -8.268 11.157 1.00 94.56 82 ASN A N 1
ATOM 696 C CA . ASN A 1 82 ? 0.523 -7.126 11.241 1.00 94.56 82 ASN A CA 1
ATOM 697 C C . ASN A 1 82 ? 0.943 -5.931 10.371 1.00 94.56 82 ASN A C 1
ATOM 699 O O . ASN A 1 82 ? 0.771 -4.774 10.768 1.00 94.56 82 ASN A O 1
ATOM 703 N N . THR A 1 83 ? 1.524 -6.212 9.206 1.00 95.62 83 THR A N 1
ATOM 704 C CA . THR A 1 83 ? 2.010 -5.198 8.276 1.00 95.62 83 THR A CA 1
ATOM 705 C C . THR A 1 83 ? 1.213 -5.260 6.982 1.00 95.62 83 THR A C 1
ATOM 707 O O . THR A 1 83 ? 1.020 -6.331 6.406 1.00 95.62 83 THR A O 1
ATOM 710 N N . LEU A 1 84 ? 0.750 -4.103 6.516 1.00 95.88 84 LEU A N 1
ATOM 711 C CA . LEU A 1 84 ? 0.130 -3.961 5.202 1.00 95.88 84 LEU A CA 1
ATOM 712 C C . LEU A 1 84 ? 0.651 -2.728 4.465 1.00 95.88 84 LEU A C 1
ATOM 714 O O . LEU A 1 84 ? 1.208 -1.806 5.067 1.00 95.88 84 LEU A O 1
ATOM 718 N N . THR A 1 85 ? 0.446 -2.721 3.157 1.00 94.12 85 THR A N 1
ATOM 719 C CA . THR A 1 85 ? 0.762 -1.623 2.247 1.00 94.12 85 THR A CA 1
ATOM 720 C C . THR A 1 85 ? -0.359 -1.451 1.222 1.00 94.12 85 THR A C 1
ATOM 722 O O . THR A 1 85 ? -1.275 -2.278 1.139 1.00 94.12 85 THR A O 1
ATOM 725 N N . LEU A 1 86 ? -0.294 -0.362 0.463 1.00 94.25 86 LEU A N 1
ATOM 726 C CA . LEU A 1 86 ? -1.177 -0.075 -0.658 1.00 94.25 86 LEU A CA 1
ATOM 727 C C . LEU A 1 86 ? -0.337 -0.071 -1.938 1.00 94.25 86 LEU A C 1
ATOM 729 O O . LEU A 1 86 ? 0.660 0.646 -2.009 1.00 94.25 86 LEU A O 1
ATOM 733 N N . LEU A 1 87 ? -0.737 -0.867 -2.927 1.00 91.62 87 LEU A N 1
ATOM 734 C CA . LEU A 1 87 ? -0.034 -1.016 -4.204 1.00 91.62 87 LEU A CA 1
ATOM 735 C C . LEU A 1 87 ? -0.912 -0.540 -5.356 1.00 91.62 87 LEU A C 1
ATOM 737 O O . LEU A 1 87 ? -2.130 -0.701 -5.312 1.00 91.62 87 LEU A O 1
ATOM 741 N N . LYS A 1 88 ? -0.311 0.029 -6.398 1.00 89.44 88 LYS A N 1
ATOM 742 C CA . LYS A 1 88 ? -1.042 0.358 -7.626 1.00 89.44 88 LYS A CA 1
ATOM 743 C C . LYS A 1 88 ? -1.292 -0.947 -8.403 1.00 89.44 88 LYS A C 1
ATOM 745 O O . LYS A 1 88 ? -0.320 -1.649 -8.682 1.00 89.44 88 LYS A O 1
ATOM 750 N N . PRO A 1 89 ? -2.543 -1.278 -8.781 1.00 79.81 89 PRO A N 1
ATOM 751 C CA . PRO A 1 89 ? -2.880 -2.580 -9.374 1.00 79.81 89 PRO A CA 1
ATOM 752 C C . PRO A 1 89 ? -2.083 -2.927 -10.642 1.00 79.81 89 PRO A C 1
ATOM 754 O O . PRO A 1 89 ? -1.786 -4.093 -10.891 1.00 79.81 89 PRO A O 1
ATOM 757 N N . ASP A 1 90 ? -1.709 -1.908 -11.418 1.00 79.19 90 ASP A N 1
ATOM 758 C CA . ASP A 1 90 ? -1.032 -2.053 -12.712 1.00 79.19 90 ASP A CA 1
ATOM 759 C C . ASP A 1 90 ? 0.462 -1.673 -12.672 1.00 79.19 90 ASP A C 1
ATOM 761 O O . ASP A 1 90 ? 1.121 -1.639 -13.712 1.00 79.19 90 ASP A O 1
ATOM 765 N N . ASP A 1 91 ? 1.019 -1.386 -11.492 1.00 82.00 91 ASP A N 1
ATOM 766 C CA . ASP A 1 91 ? 2.419 -0.978 -11.342 1.00 82.00 91 ASP A CA 1
ATOM 767 C C . ASP A 1 91 ? 3.298 -2.164 -10.926 1.00 82.00 91 ASP A C 1
ATOM 769 O O . ASP A 1 91 ? 3.634 -2.376 -9.758 1.00 82.00 91 ASP A O 1
ATOM 773 N N . LEU A 1 92 ? 3.669 -2.974 -11.919 1.00 77.00 92 LEU A N 1
ATOM 774 C CA . LEU A 1 92 ? 4.526 -4.147 -11.724 1.00 77.00 92 LEU A CA 1
ATOM 775 C C . LEU A 1 92 ? 5.936 -3.783 -11.233 1.00 77.00 92 LEU A C 1
ATOM 777 O O . LEU A 1 92 ? 6.613 -4.629 -10.638 1.00 77.00 92 LEU A O 1
ATOM 781 N N . GLU A 1 93 ? 6.371 -2.534 -11.416 1.00 78.88 93 GLU A N 1
ATOM 782 C CA . GLU A 1 93 ? 7.682 -2.078 -10.948 1.00 78.88 93 GLU A CA 1
ATOM 783 C C . GLU A 1 93 ? 7.741 -2.040 -9.417 1.00 78.88 93 GLU A C 1
ATOM 785 O O . GLU A 1 93 ? 8.792 -2.328 -8.841 1.00 78.88 93 GLU A O 1
ATOM 790 N N . GLN A 1 94 ? 6.599 -1.845 -8.740 1.00 79.38 94 GLN A N 1
ATOM 791 C CA . GLN A 1 94 ? 6.486 -1.963 -7.276 1.00 79.38 94 GLN A CA 1
ATOM 792 C C . GLN A 1 94 ? 6.801 -3.376 -6.767 1.00 79.38 94 GLN A C 1
ATOM 794 O O . GLN A 1 94 ? 7.197 -3.552 -5.614 1.00 79.38 94 GLN A O 1
ATOM 799 N N . LEU A 1 95 ? 6.677 -4.388 -7.630 1.00 76.94 95 LEU A N 1
ATOM 800 C CA . LEU A 1 95 ? 7.033 -5.779 -7.342 1.00 76.94 95 LEU A CA 1
ATOM 801 C C . LEU A 1 95 ? 8.481 -6.115 -7.742 1.00 76.94 95 LEU A C 1
ATOM 803 O O . LEU A 1 95 ? 8.887 -7.277 -7.670 1.00 76.94 95 LEU A O 1
ATOM 807 N N . GLY A 1 96 ? 9.263 -5.118 -8.170 1.00 79.44 96 GLY A N 1
ATOM 808 C CA . GLY A 1 96 ? 10.620 -5.300 -8.686 1.00 79.44 96 GLY A CA 1
ATOM 809 C C . GLY A 1 96 ? 10.664 -5.916 -10.086 1.00 79.44 96 GLY A C 1
ATOM 810 O O . GLY A 1 96 ? 11.684 -6.491 -10.465 1.00 79.44 96 GLY A O 1
ATOM 811 N N . ILE A 1 97 ? 9.562 -5.839 -10.841 1.00 83.19 97 ILE A N 1
ATOM 812 C CA . ILE A 1 97 ? 9.479 -6.311 -12.224 1.00 83.19 97 ILE A CA 1
ATOM 813 C C . ILE A 1 97 ? 9.571 -5.095 -13.142 1.00 83.19 97 ILE A C 1
ATOM 815 O O . ILE A 1 97 ? 8.620 -4.333 -13.266 1.00 83.19 97 ILE A O 1
ATOM 819 N N . PHE A 1 98 ? 10.708 -4.929 -13.809 1.00 88.50 98 PHE A N 1
ATOM 820 C CA . PHE A 1 98 ? 10.964 -3.785 -14.682 1.00 88.50 98 PHE A CA 1
ATOM 821 C C . PHE A 1 98 ? 10.681 -4.163 -16.134 1.00 88.50 98 PHE A C 1
ATOM 823 O O . PHE A 1 98 ? 11.259 -5.129 -16.636 1.00 88.50 98 PHE A O 1
ATOM 830 N N . ILE A 1 99 ? 9.793 -3.431 -16.811 1.00 88.00 99 ILE A N 1
ATOM 831 C CA . ILE A 1 99 ? 9.345 -3.760 -18.171 1.00 88.00 99 ILE A CA 1
ATOM 832 C C . ILE A 1 99 ? 9.556 -2.556 -19.081 1.00 88.00 99 ILE A C 1
ATOM 834 O O . ILE A 1 99 ? 9.086 -1.466 -18.789 1.00 88.00 99 ILE A O 1
ATOM 838 N N . CYS A 1 100 ? 10.228 -2.762 -20.212 1.00 89.94 100 CYS A N 1
ATOM 839 C CA . CYS A 1 100 ? 10.399 -1.723 -21.219 1.00 89.94 100 CYS A CA 1
ATOM 840 C C . CYS A 1 100 ? 9.051 -1.295 -21.815 1.00 89.94 100 CYS A C 1
ATOM 842 O O . CYS A 1 100 ? 8.341 -2.118 -22.405 1.00 89.94 100 CYS A O 1
ATOM 844 N N . GLU A 1 101 ? 8.766 0.007 -21.777 1.00 88.06 101 GLU A N 1
ATOM 845 C CA . GLU A 1 101 ? 7.511 0.569 -22.297 1.00 88.06 101 GLU A CA 1
ATOM 846 C C . GLU A 1 101 ? 7.358 0.450 -23.828 1.00 88.06 101 GLU A C 1
ATOM 848 O O . GLU A 1 101 ? 6.243 0.451 -24.347 1.00 88.06 101 GLU A O 1
ATOM 853 N N . PHE A 1 102 ? 8.462 0.312 -24.572 1.00 91.50 102 PHE A N 1
ATOM 854 C CA . PHE A 1 102 ? 8.445 0.261 -26.042 1.00 91.50 102 PHE A CA 1
ATOM 855 C C . PHE A 1 102 ? 8.180 -1.135 -26.610 1.00 91.50 102 PHE A C 1
ATOM 857 O O . PHE A 1 102 ? 7.547 -1.269 -27.657 1.00 91.50 102 PHE A O 1
ATOM 864 N N . CYS A 1 103 ? 8.703 -2.182 -25.966 1.00 92.94 103 CYS A N 1
ATOM 865 C CA . CYS A 1 103 ? 8.709 -3.536 -26.531 1.00 92.94 103 CYS A CA 1
ATOM 866 C C . CYS A 1 103 ? 8.288 -4.639 -25.552 1.00 92.94 103 CYS A C 1
ATOM 868 O O . CYS A 1 103 ? 8.212 -5.800 -25.955 1.00 92.94 103 CYS A O 1
ATOM 870 N N . GLY A 1 104 ? 8.027 -4.306 -24.283 1.00 88.62 104 GLY A N 1
ATOM 871 C CA . GLY A 1 104 ? 7.626 -5.270 -23.259 1.00 88.62 104 GLY A CA 1
ATOM 872 C C . GLY A 1 104 ? 8.748 -6.195 -22.776 1.00 88.62 104 GLY A C 1
ATOM 873 O O . GLY A 1 104 ? 8.467 -7.211 -22.144 1.00 88.62 104 GLY A O 1
ATOM 874 N N . ALA A 1 105 ? 10.015 -5.893 -23.083 1.00 91.38 105 ALA A N 1
ATOM 875 C CA . ALA A 1 105 ? 11.147 -6.664 -22.577 1.00 91.38 105 ALA A CA 1
ATOM 876 C C . ALA A 1 105 ? 11.275 -6.510 -21.052 1.00 91.38 105 ALA A C 1
ATOM 878 O O . ALA A 1 105 ? 11.229 -5.395 -20.542 1.00 91.38 105 ALA A O 1
ATOM 879 N N . VAL A 1 106 ? 11.458 -7.625 -20.341 1.00 90.25 106 VAL A N 1
ATOM 880 C CA . VAL A 1 106 ? 11.656 -7.644 -18.884 1.00 90.25 106 VAL A CA 1
ATOM 881 C C . VAL A 1 106 ? 13.142 -7.466 -18.563 1.00 90.25 106 VAL A C 1
ATOM 883 O O . VAL A 1 106 ? 13.988 -8.112 -19.183 1.00 90.25 106 VAL A O 1
ATOM 886 N N . SER A 1 107 ? 13.448 -6.628 -17.576 1.00 88.88 107 SER A N 1
ATOM 887 C CA . SER A 1 107 ? 14.799 -6.308 -17.112 1.00 88.88 107 SER A CA 1
ATOM 888 C C . SER A 1 107 ? 15.010 -6.725 -15.658 1.00 88.88 107 SER A C 1
ATOM 890 O O . SER A 1 107 ? 14.070 -6.807 -14.867 1.00 88.88 107 SER A O 1
ATOM 892 N N . SER A 1 108 ? 16.266 -6.994 -15.299 1.00 85.06 108 SER A N 1
ATOM 893 C CA . SER A 1 108 ? 16.653 -7.402 -13.943 1.00 85.06 108 SER A CA 1
ATOM 894 C C . SER A 1 108 ? 16.795 -6.230 -12.965 1.00 85.06 108 SER A C 1
ATOM 896 O O . SER A 1 108 ? 16.868 -6.448 -11.755 1.00 85.06 108 SER A O 1
ATOM 898 N N . SER A 1 109 ? 16.819 -4.995 -13.472 1.00 89.38 109 SER A N 1
ATOM 899 C CA . SER A 1 109 ? 16.854 -3.762 -12.687 1.00 89.38 109 SER A CA 1
ATOM 900 C C . SER A 1 109 ? 16.246 -2.581 -13.451 1.00 89.38 109 SER A C 1
ATOM 902 O O . SER A 1 109 ? 16.146 -2.603 -14.682 1.00 89.38 109 SER A O 1
ATOM 904 N N . GLU A 1 110 ? 15.903 -1.517 -12.721 1.00 89.94 110 GLU A N 1
ATOM 905 C CA . GLU A 1 110 ? 15.487 -0.231 -13.295 1.00 89.94 110 GLU A CA 1
ATOM 906 C C . GLU A 1 110 ? 16.571 0.370 -14.207 1.00 89.94 110 GLU A C 1
ATOM 908 O O . GLU A 1 110 ? 16.277 0.900 -15.276 1.00 89.94 110 GLU A O 1
ATOM 913 N N . GLU A 1 111 ? 17.847 0.239 -13.826 1.00 93.31 111 GLU A N 1
ATOM 914 C CA . GLU A 1 111 ? 18.973 0.736 -14.624 1.00 93.31 111 GLU A CA 1
ATOM 915 C C . GLU A 1 111 ? 19.076 0.012 -15.975 1.00 93.31 111 GLU A C 1
ATOM 917 O O . GLU A 1 111 ? 19.273 0.648 -17.013 1.00 93.31 111 GLU A O 1
ATOM 922 N N . GLU A 1 112 ? 18.896 -1.311 -15.985 1.00 92.25 112 GLU A N 1
ATOM 923 C CA . GLU A 1 112 ? 18.881 -2.097 -17.219 1.00 92.25 112 GLU A CA 1
ATOM 924 C C . GLU A 1 112 ? 17.681 -1.727 -18.103 1.00 92.25 112 GLU A C 1
ATOM 926 O O . GLU A 1 112 ? 17.864 -1.526 -19.309 1.00 92.25 112 GLU A O 1
ATOM 931 N N . LYS A 1 113 ? 16.489 -1.551 -17.505 1.00 93.94 113 LYS A N 1
ATOM 932 C CA . LYS A 1 113 ? 15.288 -1.050 -18.199 1.00 93.94 113 LYS A CA 1
ATOM 933 C C . LYS A 1 113 ? 15.584 0.280 -18.888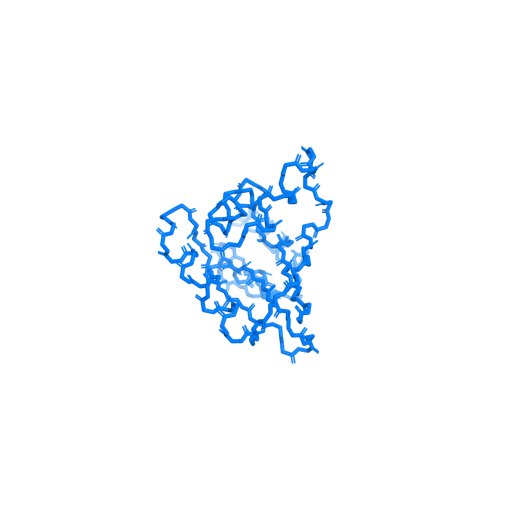 1.00 93.94 113 LYS A C 1
ATOM 935 O O . LYS A 1 113 ? 15.385 0.408 -20.093 1.00 93.94 113 LYS A O 1
ATOM 940 N N . TYR A 1 114 ? 16.153 1.234 -18.151 1.00 92.94 114 TYR A N 1
ATOM 941 C CA . TYR A 1 114 ? 16.470 2.568 -18.654 1.00 92.94 114 TYR A CA 1
ATOM 942 C C . TYR A 1 114 ? 17.491 2.547 -19.800 1.00 92.94 114 TYR A C 1
ATOM 944 O O . TYR A 1 114 ? 17.319 3.233 -20.811 1.00 92.94 114 TYR A O 1
ATOM 952 N N . ILE A 1 115 ? 18.560 1.751 -19.681 1.00 94.00 115 ILE A N 1
ATOM 953 C CA . ILE A 1 115 ? 19.551 1.601 -20.758 1.00 94.00 115 ILE A CA 1
ATOM 954 C C . ILE A 1 115 ? 18.893 1.012 -22.013 1.00 94.00 115 ILE A C 1
ATOM 956 O O . ILE A 1 115 ? 19.150 1.496 -23.119 1.00 94.00 115 ILE A O 1
ATOM 960 N N . HIS A 1 116 ? 18.031 0.006 -21.851 1.00 93.88 116 HIS A N 1
ATOM 961 C CA . HIS A 1 116 ? 17.297 -0.609 -22.953 1.00 93.88 116 HIS A CA 1
ATOM 962 C C . HIS A 1 116 ? 16.330 0.381 -23.622 1.00 93.88 116 HIS A C 1
ATOM 964 O O . HIS A 1 116 ? 16.340 0.523 -24.843 1.00 93.88 116 HIS A O 1
ATOM 970 N N . GLU A 1 117 ? 15.540 1.120 -22.844 1.00 94.69 117 GLU A N 1
ATOM 971 C CA . GLU A 1 117 ? 14.614 2.148 -23.339 1.00 94.69 117 GLU A CA 1
ATOM 972 C C . GLU A 1 117 ? 15.333 3.248 -24.113 1.00 94.69 117 GLU A C 1
ATOM 974 O O . GLU A 1 117 ? 14.877 3.673 -25.173 1.00 94.69 117 GLU A O 1
ATOM 979 N N . ARG A 1 118 ? 16.517 3.660 -23.649 1.00 94.12 118 ARG A N 1
ATOM 980 C CA . ARG A 1 118 ? 17.345 4.620 -24.383 1.00 94.12 118 ARG A CA 1
ATOM 981 C C . ARG A 1 118 ? 17.783 4.112 -25.749 1.00 94.12 118 ARG A C 1
ATOM 983 O O . ARG A 1 118 ? 17.921 4.934 -26.651 1.00 94.12 118 ARG A O 1
ATOM 990 N N . ALA A 1 119 ? 17.997 2.807 -25.915 1.00 92.19 119 ALA A N 1
ATOM 991 C CA . ALA A 1 119 ? 18.357 2.241 -27.209 1.00 92.19 119 ALA A CA 1
ATOM 992 C C . ALA A 1 119 ? 17.232 2.428 -28.240 1.00 92.19 119 ALA A C 1
ATOM 994 O O . ALA A 1 119 ? 17.536 2.739 -29.388 1.00 92.19 119 ALA A O 1
ATOM 995 N N . HIS A 1 120 ? 15.959 2.352 -27.834 1.00 93.44 120 HIS A N 1
ATOM 996 C CA . HIS A 1 120 ? 14.811 2.568 -28.734 1.00 93.44 120 HIS A CA 1
ATOM 997 C C . HIS A 1 120 ? 14.755 3.972 -29.339 1.00 93.44 120 HIS A C 1
ATOM 999 O O . HIS A 1 120 ? 14.200 4.146 -30.409 1.00 93.44 120 HIS A O 1
ATOM 1005 N N . TYR A 1 121 ? 15.368 4.986 -28.725 1.00 89.94 121 TYR A N 1
ATOM 1006 C CA . TYR A 1 121 ? 15.434 6.319 -29.342 1.00 89.94 121 TYR A CA 1
ATOM 1007 C C . TYR A 1 121 ? 16.437 6.412 -30.503 1.00 89.94 121 TYR A C 1
ATOM 1009 O O . TYR A 1 121 ? 16.451 7.412 -31.224 1.00 89.94 121 TYR A O 1
ATOM 1017 N N . PHE A 1 122 ? 17.299 5.408 -30.669 1.00 88.06 122 PHE A N 1
ATOM 1018 C CA . PHE A 1 122 ? 18.322 5.364 -31.714 1.00 88.06 122 PHE A CA 1
ATOM 1019 C C . PHE A 1 122 ? 17.997 4.383 -32.854 1.00 88.06 122 PHE A C 1
ATOM 1021 O O . PHE A 1 122 ? 18.774 4.327 -33.811 1.00 88.06 122 PHE A O 1
ATOM 1028 N N . PHE A 1 123 ? 16.884 3.642 -32.774 1.00 68.56 123 PHE A N 1
ATOM 1029 C CA . PHE A 1 123 ? 16.452 2.632 -33.751 1.00 68.56 123 PHE A CA 1
ATOM 1030 C C . PHE A 1 123 ? 14.974 2.792 -34.110 1.00 68.56 123 PHE A C 1
ATOM 1032 O O . PHE A 1 123 ? 14.629 2.445 -35.263 1.00 68.56 123 PHE A O 1
#

pLDDT: mean 87.76, std 6.49, range [66.75, 95.88]

Sequence (123 aa):
MRVRVDLSYVDYNDVFQFLESLKHEFPEVGEYLNRQKNLPENLVFYFDFNDSFSEFEKHVRKTVDSDKNLHYDVAVDSKEDNTLTLLKPDDLEQLGIFICEFCGAVSSSEEEKYIHERAHYFF

Foldseek 3Di:
DKAKEFAQQPDQVVLVVLLVLLCVVPVVSVVVPVVDPDADPRNMDIDDDPDDLVVVQVSSQCSQVVDPVRQWDWAADPPDPNYIYTHRPPPCVVVVWQAAPPPRDTDNHPVRSVVVNVVVVVD

Radius of gyration: 17.54 Å; chains: 1; bounding box: 35×32×54 Å